Protein AF-A0A258W7N0-F1 (afdb_monomer_lite)

Foldseek 3Di:
DCPDPDDDDDDDPDPVRVVCCCPVPPCPDPPCPDDDDDDDPDDPDDDDDDDDDD

Secondary structure (DSSP, 8-state):
----S-------SSHHHHHHHIIIIITTSTT------------S----S-----

pLDDT: mean 92.76, std 7.57, range [55.84, 98.06]

Sequence (54 aa):
NGEIDFILKIVSRDLQSFQEFLTSKLTPAPNVASVKTSLTIRTAKQVPGVPLED

Radius of gyration: 15.02 Å; chains: 1; bounding box: 26×24×43 Å

Structure (mmCIF, N/CA/C/O backbone):
data_AF-A0A258W7N0-F1
#
_entry.id   AF-A0A258W7N0-F1
#
loop_
_atom_site.group_PDB
_atom_site.id
_atom_site.type_symbol
_atom_site.label_atom_id
_atom_site.label_alt_id
_atom_site.label_comp_id
_atom_site.label_asym_id
_atom_site.label_entity_id
_atom_site.label_seq_id
_atom_site.pdbx_PDB_ins_code
_atom_site.Cartn_x
_atom_site.Cartn_y
_atom_site.Cartn_z
_atom_site.occupancy
_atom_site.B_iso_or_equiv
_atom_site.auth_seq_id
_atom_site.auth_comp_id
_atom_site.auth_asym_id
_atom_site.auth_atom_id
_atom_site.pdbx_PDB_model_num
ATOM 1 N N . ASN A 1 1 ? 16.050 -10.062 0.023 1.00 55.84 1 ASN A N 1
ATOM 2 C CA . ASN A 1 1 ? 16.072 -10.028 1.504 1.00 55.84 1 ASN A CA 1
ATOM 3 C C . ASN A 1 1 ? 14.739 -10.371 2.167 1.00 55.84 1 ASN A C 1
ATOM 5 O O . ASN A 1 1 ? 14.693 -10.304 3.383 1.00 55.84 1 ASN A O 1
ATOM 9 N N . GLY A 1 2 ? 13.684 -10.767 1.432 1.00 78.62 2 GLY A N 1
ATOM 10 C CA . GLY A 1 2 ? 12.443 -11.257 2.059 1.00 78.62 2 GLY A CA 1
ATOM 11 C C . GLY A 1 2 ? 11.687 -10.220 2.897 1.00 78.62 2 GLY A C 1
ATOM 12 O O . GLY A 1 2 ? 10.931 -10.590 3.776 1.00 78.62 2 GLY A O 1
ATOM 13 N N . GLU A 1 3 ? 11.918 -8.926 2.665 1.00 88.50 3 GLU A N 1
ATOM 14 C CA . GLU A 1 3 ? 11.283 -7.853 3.443 1.00 88.50 3 GLU A CA 1
ATOM 15 C C . GLU A 1 3 ? 9.820 -7.607 3.031 1.00 88.50 3 GLU A C 1
ATOM 17 O O . GLU A 1 3 ? 9.052 -7.018 3.784 1.00 88.50 3 GLU A O 1
ATOM 22 N N . ILE A 1 4 ? 9.446 -8.034 1.821 1.00 92.69 4 ILE A N 1
ATOM 23 C CA . ILE A 1 4 ? 8.107 -7.891 1.250 1.00 92.69 4 ILE A CA 1
ATOM 24 C C . ILE A 1 4 ? 7.635 -9.272 0.799 1.00 92.69 4 ILE A C 1
ATOM 26 O O . ILE A 1 4 ? 8.241 -9.858 -0.099 1.00 92.69 4 ILE A O 1
ATOM 30 N N . ASP A 1 5 ? 6.548 -9.756 1.397 1.00 94.56 5 ASP A N 1
ATOM 31 C CA . ASP A 1 5 ? 5.943 -11.052 1.060 1.00 94.56 5 ASP A CA 1
ATOM 32 C C . ASP A 1 5 ? 5.123 -10.985 -0.238 1.00 94.56 5 ASP A C 1
ATOM 34 O O . ASP A 1 5 ? 5.130 -11.914 -1.045 1.00 94.56 5 ASP A O 1
ATOM 38 N N . PHE A 1 6 ? 4.435 -9.859 -0.464 1.00 94.81 6 PHE A N 1
ATOM 39 C CA . PHE A 1 6 ? 3.544 -9.647 -1.605 1.00 94.81 6 PHE A CA 1
ATOM 40 C C . PHE A 1 6 ? 3.735 -8.259 -2.219 1.00 94.81 6 PHE A C 1
ATOM 42 O O . PHE A 1 6 ? 3.831 -7.258 -1.511 1.00 94.81 6 PHE A O 1
ATOM 49 N N . ILE A 1 7 ? 3.714 -8.187 -3.552 1.00 94.38 7 ILE A N 1
ATOM 50 C CA . ILE A 1 7 ? 3.694 -6.925 -4.302 1.00 94.38 7 ILE A CA 1
ATOM 51 C C . ILE A 1 7 ? 2.338 -6.783 -4.984 1.00 94.38 7 ILE A C 1
ATOM 53 O O . ILE A 1 7 ? 1.925 -7.645 -5.759 1.00 94.38 7 ILE A O 1
ATOM 57 N N . LEU A 1 8 ? 1.659 -5.669 -4.717 1.00 95.94 8 LEU A N 1
ATOM 58 C CA . LEU A 1 8 ? 0.378 -5.330 -5.325 1.00 95.94 8 LEU A CA 1
ATOM 59 C C . LEU A 1 8 ? 0.561 -4.123 -6.246 1.00 95.94 8 LEU A C 1
ATOM 61 O O . LEU A 1 8 ? 1.075 -3.084 -5.830 1.00 95.94 8 LEU A O 1
ATOM 65 N N . LYS A 1 9 ? 0.083 -4.229 -7.488 1.00 94.50 9 LYS A N 1
ATOM 66 C CA 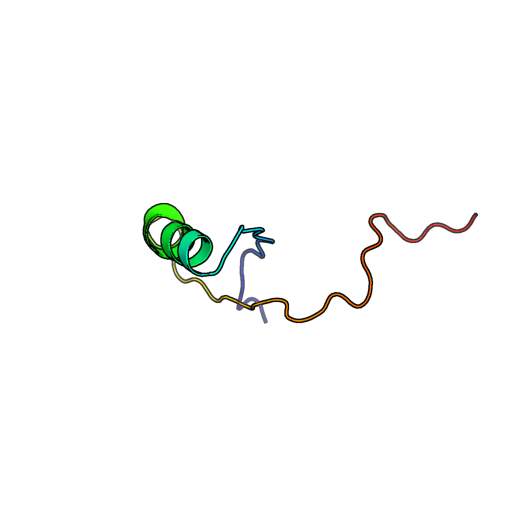. LYS A 1 9 ? -0.073 -3.075 -8.378 1.00 94.50 9 LYS A CA 1
ATOM 67 C C . LYS A 1 9 ? -1.482 -2.515 -8.208 1.00 94.50 9 LYS A C 1
ATOM 69 O O . LYS A 1 9 ? -2.446 -3.137 -8.642 1.00 94.50 9 LYS A O 1
ATOM 74 N N . ILE A 1 10 ? -1.593 -1.339 -7.599 1.00 95.38 10 ILE A N 1
ATOM 75 C CA . ILE A 1 10 ? -2.873 -0.660 -7.366 1.00 95.38 10 ILE A CA 1
ATOM 76 C C . ILE A 1 10 ? -3.023 0.483 -8.371 1.00 95.38 10 ILE A C 1
ATOM 78 O O . ILE A 1 10 ? -2.090 1.254 -8.590 1.00 95.38 10 ILE A O 1
ATOM 82 N N . VAL A 1 11 ? -4.208 0.598 -8.969 1.00 95.75 11 VAL A N 1
ATOM 83 C CA . VAL A 1 11 ? -4.602 1.730 -9.814 1.00 95.75 11 VAL A CA 1
ATOM 84 C C . VAL A 1 11 ? -5.762 2.436 -9.124 1.00 95.75 11 VAL A C 1
ATOM 86 O O . VAL A 1 11 ? -6.750 1.802 -8.766 1.00 95.75 11 VAL A O 1
ATOM 89 N N . SER A 1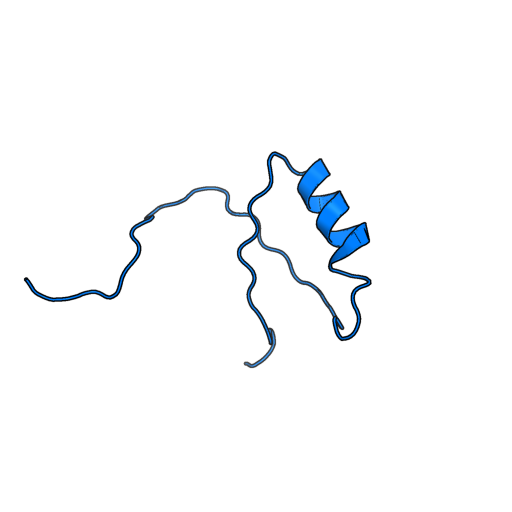 12 ? -5.632 3.744 -8.928 1.00 96.88 12 SER A N 1
ATOM 90 C CA . SER A 1 12 ? -6.637 4.595 -8.289 1.00 96.88 12 SER A CA 1
ATOM 91 C C . SER A 1 12 ? -6.840 5.858 -9.120 1.00 96.88 12 SER A C 1
ATOM 93 O O . SER A 1 12 ? -5.931 6.273 -9.838 1.00 96.88 12 SER A O 1
ATOM 95 N N . ARG A 1 13 ? -8.028 6.467 -9.025 1.00 96.69 13 ARG A N 1
ATOM 96 C CA . ARG A 1 13 ? -8.351 7.726 -9.718 1.00 96.69 13 ARG A CA 1
ATOM 97 C C . ARG A 1 13 ? -7.543 8.908 -9.183 1.00 96.69 13 ARG A C 1
ATOM 99 O O . ARG A 1 13 ? -7.122 9.759 -9.957 1.00 96.69 13 ARG A O 1
ATOM 106 N N . ASP A 1 14 ? -7.316 8.933 -7.875 1.00 96.44 14 ASP A N 1
ATOM 107 C CA . ASP A 1 14 ? -6.589 9.985 -7.170 1.00 96.44 14 ASP A CA 1
ATOM 108 C C . ASP A 1 14 ? -5.985 9.450 -5.856 1.00 96.44 14 ASP A C 1
ATOM 110 O O . ASP A 1 14 ? -6.172 8.283 -5.476 1.00 96.44 14 ASP A O 1
ATOM 114 N N . LEU A 1 15 ? -5.226 10.313 -5.171 1.00 96.38 15 LEU A N 1
ATOM 115 C CA . LEU A 1 15 ? -4.578 9.991 -3.898 1.00 96.38 15 LEU A CA 1
ATOM 116 C C . LEU A 1 15 ? -5.579 9.780 -2.757 1.00 96.38 15 LEU A C 1
ATOM 118 O O . LEU A 1 15 ? -5.302 8.978 -1.869 1.00 96.38 15 LEU A O 1
ATOM 122 N N . GLN A 1 16 ? -6.732 10.454 -2.774 1.00 97.56 16 GLN A N 1
ATOM 123 C CA . GLN A 1 16 ? -7.735 10.312 -1.718 1.00 97.56 16 GLN A CA 1
ATOM 124 C C . GLN A 1 16 ? -8.380 8.924 -1.770 1.00 97.56 16 GLN A C 1
ATOM 126 O O . GLN A 1 16 ? -8.390 8.215 -0.768 1.00 97.56 16 GLN A O 1
ATOM 131 N N . SER A 1 17 ? -8.804 8.497 -2.958 1.00 97.75 17 SER A N 1
ATOM 132 C CA . SER A 1 17 ? -9.354 7.167 -3.227 1.00 97.75 17 SER A CA 1
ATOM 133 C C . SER A 1 17 ? -8.342 6.059 -2.894 1.00 97.75 17 SER A C 1
ATOM 135 O O . SER A 1 17 ? -8.705 5.009 -2.364 1.00 97.75 17 SER A O 1
ATOM 137 N N . PHE A 1 18 ? -7.050 6.293 -3.161 1.00 97.44 18 PHE A N 1
ATOM 138 C CA . PHE A 1 18 ? -5.979 5.360 -2.799 1.00 97.44 18 PHE A CA 1
ATOM 139 C C . PHE A 1 18 ? -5.805 5.259 -1.281 1.00 97.44 18 PHE A C 1
ATOM 141 O O . PHE A 1 18 ? -5.729 4.155 -0.739 1.00 97.44 18 PHE A O 1
ATOM 148 N N . GLN A 1 19 ? -5.771 6.403 -0.595 1.00 97.31 19 GLN A N 1
ATOM 149 C CA . GLN A 1 19 ? -5.632 6.450 0.854 1.00 97.31 19 GLN A CA 1
ATOM 150 C C . GLN A 1 19 ? -6.818 5.778 1.549 1.00 97.31 19 GLN A C 1
ATOM 152 O O . GLN A 1 19 ? -6.608 5.013 2.485 1.00 97.31 19 GLN A O 1
ATOM 157 N N . GLU A 1 20 ? -8.044 6.010 1.076 1.00 98.06 20 GLU A N 1
ATOM 158 C CA . GLU A 1 20 ? -9.244 5.364 1.610 1.00 98.06 20 GLU A CA 1
ATOM 159 C C . GLU A 1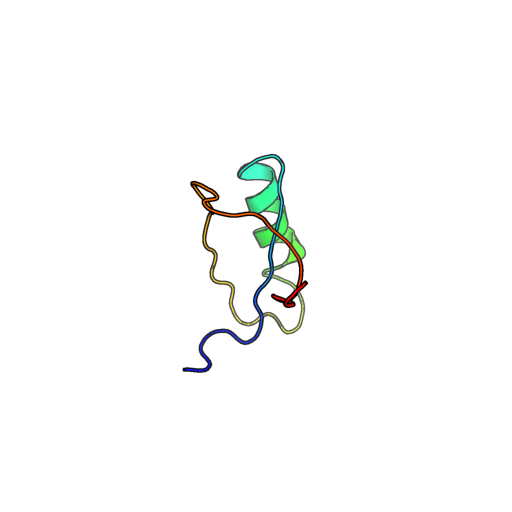 20 ? -9.185 3.842 1.449 1.00 98.06 20 GLU A C 1
ATOM 161 O O . GLU A 1 20 ? -9.476 3.110 2.396 1.00 98.06 20 GLU A O 1
ATOM 166 N N . PHE A 1 21 ? -8.750 3.338 0.289 1.00 97.75 21 PHE A N 1
ATOM 167 C CA . PHE A 1 21 ? -8.550 1.902 0.090 1.00 97.75 21 PHE A CA 1
ATOM 168 C C . PHE A 1 21 ? -7.510 1.329 1.063 1.00 97.75 21 PHE A C 1
ATOM 170 O O . PHE A 1 21 ? -7.752 0.301 1.702 1.00 97.75 21 PHE A O 1
ATOM 177 N N . LEU A 1 22 ? -6.364 1.997 1.207 1.00 97.25 22 LEU A N 1
ATOM 178 C CA . LEU A 1 22 ? -5.310 1.547 2.112 1.00 97.25 22 LEU A CA 1
ATOM 179 C C . LEU A 1 22 ? -5.790 1.471 3.560 1.00 97.25 22 LEU A C 1
ATOM 181 O O . LEU A 1 22 ? -5.588 0.450 4.211 1.00 97.25 22 LEU A O 1
ATOM 185 N N . THR A 1 23 ? -6.423 2.527 4.068 1.00 97.25 23 THR A N 1
ATOM 186 C CA . THR A 1 23 ? -6.781 2.623 5.489 1.00 97.25 23 THR A CA 1
ATOM 187 C C . THR A 1 23 ? -8.033 1.836 5.843 1.00 97.25 23 THR A C 1
ATOM 189 O O . THR A 1 23 ? -8.099 1.282 6.937 1.00 97.25 23 THR A O 1
ATOM 192 N N . SER A 1 24 ? -9.015 1.758 4.940 1.00 97.81 24 SER A N 1
ATOM 193 C CA . SER A 1 24 ? -10.300 1.110 5.228 1.00 97.81 24 SER A CA 1
ATOM 194 C C . SER A 1 24 ? -10.367 -0.357 4.807 1.00 97.81 24 SER A C 1
ATOM 196 O O . SER A 1 24 ? -11.234 -1.080 5.301 1.00 97.81 24 SER A O 1
ATOM 198 N N . LYS A 1 25 ? -9.493 -0.809 3.892 1.00 97.38 25 LYS A N 1
ATOM 199 C CA . LYS A 1 25 ? -9.523 -2.177 3.347 1.00 97.38 25 LYS A CA 1
ATOM 200 C C . LYS A 1 25 ? -8.221 -2.929 3.561 1.00 97.38 25 LYS A C 1
ATOM 202 O O . LYS A 1 25 ? -8.256 -3.982 4.183 1.00 97.38 25 LYS A O 1
ATOM 207 N N . LEU A 1 26 ? -7.097 -2.422 3.047 1.00 97.31 26 LEU A N 1
ATOM 208 C CA . LEU A 1 26 ? -5.864 -3.215 2.982 1.00 97.31 26 LEU A CA 1
ATOM 209 C C . LEU A 1 26 ? -5.169 -3.350 4.341 1.00 97.31 26 LEU A C 1
ATOM 211 O O . LEU A 1 26 ? -4.911 -4.465 4.776 1.00 97.31 26 LEU A O 1
ATOM 215 N N . THR A 1 27 ? -4.886 -2.239 5.021 1.00 97.06 27 THR A N 1
ATOM 216 C CA . THR A 1 27 ? -4.206 -2.243 6.326 1.00 97.06 27 THR A CA 1
ATOM 217 C C . THR A 1 27 ? -4.957 -3.025 7.417 1.00 97.06 27 THR A C 1
ATOM 219 O O . THR A 1 27 ? -4.291 -3.733 8.165 1.00 97.06 27 THR A O 1
ATOM 222 N N . PRO A 1 28 ? -6.301 -2.957 7.543 1.00 97.88 28 PRO A N 1
ATOM 223 C CA . PRO A 1 28 ? -7.023 -3.729 8.559 1.00 97.88 28 PRO A CA 1
ATOM 224 C C . PRO A 1 28 ? -7.346 -5.173 8.139 1.00 97.88 28 PRO A C 1
ATOM 226 O O . PRO A 1 28 ? -7.984 -5.891 8.910 1.00 97.88 28 PRO A O 1
ATOM 229 N N . ALA A 1 29 ? -6.985 -5.603 6.925 1.00 98.00 29 ALA A N 1
ATOM 230 C CA . ALA A 1 29 ? -7.311 -6.945 6.462 1.00 98.00 29 ALA A CA 1
ATOM 231 C C . ALA A 1 29 ? -6.611 -8.017 7.319 1.00 98.00 29 ALA A C 1
ATOM 233 O O . ALA A 1 29 ? -5.463 -7.838 7.739 1.00 98.00 29 ALA A O 1
ATOM 234 N N . PRO A 1 30 ? -7.268 -9.166 7.562 1.00 97.88 30 PRO A N 1
ATOM 235 C CA . PRO A 1 30 ? -6.639 -10.264 8.282 1.00 97.88 30 PRO A CA 1
ATOM 236 C C . PRO A 1 30 ? -5.374 -10.724 7.546 1.00 97.88 30 PRO A C 1
ATOM 238 O O . PRO A 1 30 ? -5.362 -10.824 6.320 1.00 97.88 30 PRO A O 1
ATOM 241 N N . ASN A 1 31 ? -4.326 -11.039 8.310 1.00 96.38 31 ASN A N 1
ATOM 242 C CA . ASN A 1 31 ? -3.004 -11.463 7.824 1.00 96.38 31 ASN A CA 1
ATOM 243 C C . ASN A 1 31 ? -2.166 -10.373 7.130 1.00 96.38 31 ASN A C 1
ATOM 245 O O . ASN A 1 31 ? -1.121 -10.683 6.563 1.00 96.38 31 ASN A O 1
ATOM 249 N N . VAL A 1 32 ? -2.569 -9.102 7.206 1.00 96.31 32 VAL A N 1
ATOM 250 C CA . VAL A 1 32 ? -1.728 -7.979 6.773 1.00 96.31 32 VAL A CA 1
ATOM 251 C C . VAL A 1 32 ? -0.983 -7.415 7.981 1.00 96.31 32 VAL A C 1
ATOM 253 O O . VAL A 1 32 ? -1.554 -6.711 8.806 1.00 96.31 32 VAL A O 1
ATOM 256 N N . ALA A 1 33 ? 0.306 -7.742 8.102 1.00 95.75 33 ALA A N 1
ATOM 257 C CA . ALA A 1 33 ? 1.133 -7.282 9.221 1.00 95.75 33 ALA A CA 1
ATOM 258 C C . ALA A 1 33 ? 1.645 -5.844 9.033 1.00 95.75 33 ALA A C 1
ATOM 260 O O . ALA A 1 33 ? 1.672 -5.054 9.973 1.00 95.75 33 ALA A O 1
ATOM 261 N N . SER A 1 34 ? 2.072 -5.494 7.818 1.00 94.50 34 SER A N 1
ATOM 262 C CA . SER A 1 34 ? 2.506 -4.140 7.477 1.00 94.50 34 SER A CA 1
ATOM 263 C C . SER A 1 34 ? 2.346 -3.879 5.983 1.00 94.50 34 SER A C 1
ATOM 265 O O . SER A 1 34 ? 2.343 -4.809 5.177 1.00 94.50 34 SER A O 1
ATOM 267 N N . VAL A 1 35 ? 2.220 -2.605 5.614 1.00 95.81 35 VAL A N 1
ATOM 268 C CA . VAL A 1 35 ? 2.107 -2.172 4.219 1.00 95.81 35 VAL A CA 1
ATOM 269 C C . VAL A 1 35 ? 3.147 -1.090 3.960 1.00 95.81 35 VAL A C 1
ATOM 271 O O . VAL A 1 35 ? 3.219 -0.101 4.687 1.00 95.81 35 VAL A O 1
ATOM 274 N N . LYS A 1 36 ? 3.935 -1.261 2.897 1.00 95.25 36 LYS A N 1
ATOM 275 C CA . LYS A 1 36 ? 4.821 -0.227 2.350 1.00 95.25 36 LYS A CA 1
ATOM 276 C C . L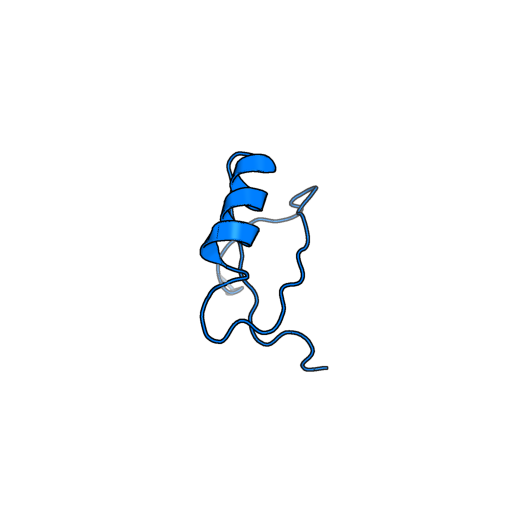YS A 1 36 ? 4.321 0.160 0.967 1.00 95.25 36 LYS A C 1
ATOM 278 O O . LYS A 1 36 ? 3.990 -0.709 0.164 1.00 95.25 36 LYS A O 1
ATOM 283 N N . THR A 1 37 ? 4.251 1.457 0.690 1.00 95.38 37 THR A N 1
ATOM 284 C CA . THR A 1 37 ? 3.716 1.983 -0.570 1.00 95.38 37 THR A CA 1
ATOM 285 C C . THR A 1 37 ? 4.805 2.686 -1.371 1.00 95.38 37 THR A C 1
ATOM 287 O O . THR A 1 37 ? 5.738 3.267 -0.820 1.00 95.38 37 THR A O 1
ATOM 290 N N . SER A 1 38 ? 4.684 2.629 -2.695 1.00 94.75 38 SER A N 1
ATOM 291 C CA . SER A 1 38 ? 5.527 3.376 -3.626 1.00 94.75 38 SER A CA 1
ATOM 292 C C . SER A 1 38 ? 4.647 3.926 -4.742 1.00 94.75 38 SER A C 1
ATOM 294 O O . SER A 1 38 ? 3.889 3.179 -5.364 1.00 94.75 38 SER A O 1
ATOM 296 N N . LEU A 1 39 ? 4.701 5.240 -4.963 1.00 95.19 39 LEU A N 1
ATOM 297 C CA . LEU A 1 39 ? 3.898 5.913 -5.980 1.00 95.19 39 LEU A CA 1
ATOM 298 C C . LEU A 1 39 ? 4.667 5.969 -7.304 1.00 95.19 39 LEU A C 1
ATOM 300 O O . LEU A 1 39 ? 5.825 6.381 -7.347 1.00 95.19 39 LEU A O 1
ATOM 304 N N . THR A 1 40 ? 4.008 5.605 -8.404 1.00 94.19 40 THR A N 1
ATOM 305 C CA . THR A 1 40 ? 4.595 5.746 -9.744 1.00 94.19 40 THR A CA 1
ATOM 306 C C . THR A 1 40 ? 4.424 7.181 -10.240 1.00 94.19 40 THR A C 1
ATOM 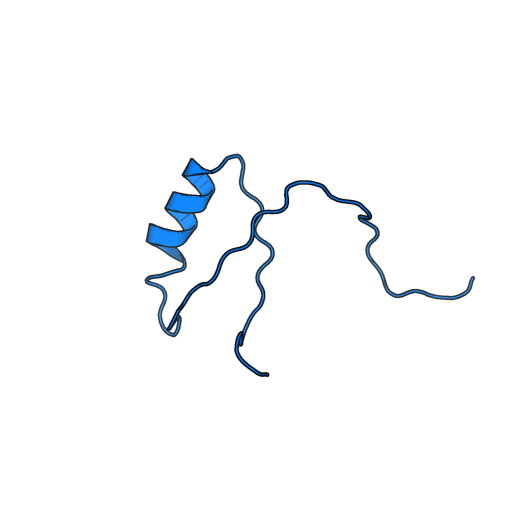308 O O . THR A 1 40 ? 3.300 7.631 -10.431 1.00 94.19 40 THR A O 1
ATOM 311 N N . ILE A 1 41 ? 5.533 7.890 -10.477 1.00 93.06 41 ILE A N 1
ATOM 312 C CA . ILE A 1 41 ? 5.518 9.273 -10.996 1.00 93.06 41 ILE A CA 1
ATOM 313 C C . ILE A 1 41 ? 5.510 9.293 -12.532 1.00 93.06 41 ILE A C 1
ATOM 315 O O . ILE A 1 41 ? 4.808 10.091 -13.147 1.00 93.06 41 ILE A O 1
ATOM 319 N N . ARG A 1 42 ? 6.307 8.424 -13.169 1.00 94.31 42 ARG A N 1
ATOM 320 C CA . ARG A 1 42 ? 6.409 8.292 -14.631 1.00 94.31 42 ARG A CA 1
ATOM 321 C C . ARG A 1 42 ? 6.574 6.827 -15.018 1.00 94.31 42 ARG A C 1
ATOM 323 O O . ARG A 1 42 ? 7.314 6.097 -14.363 1.00 94.31 42 ARG A O 1
ATOM 330 N N . THR A 1 43 ? 5.941 6.430 -16.117 1.00 93.12 43 THR A N 1
ATOM 331 C CA . THR A 1 43 ? 6.058 5.082 -16.688 1.00 93.12 43 THR A CA 1
ATOM 332 C C . THR A 1 43 ? 6.983 5.129 -17.897 1.00 93.12 43 THR A C 1
ATOM 334 O O . THR A 1 43 ? 6.631 5.719 -18.913 1.00 93.12 43 THR A O 1
ATOM 337 N N . ALA A 1 44 ? 8.168 4.520 -17.796 1.00 95.00 44 ALA A N 1
ATOM 338 C CA . ALA A 1 44 ? 9.142 4.516 -18.894 1.00 95.00 44 ALA A CA 1
ATOM 339 C C . ALA A 1 44 ? 8.838 3.462 -19.976 1.00 95.00 44 ALA A C 1
ATOM 341 O O . ALA A 1 44 ? 9.125 3.678 -21.148 1.00 95.00 44 ALA A O 1
ATOM 342 N N . LYS A 1 45 ? 8.255 2.319 -19.594 1.00 91.12 45 LYS A N 1
ATOM 343 C CA . LYS A 1 45 ? 7.869 1.227 -20.499 1.00 91.12 45 LYS A CA 1
ATOM 344 C C . LYS A 1 45 ? 6.622 0.534 -19.955 1.00 91.12 45 LYS A C 1
ATOM 346 O O . LYS A 1 45 ? 6.556 0.243 -18.763 1.00 91.12 45 LYS A O 1
ATOM 351 N N . GLN A 1 46 ? 5.652 0.254 -20.825 1.00 90.19 46 GLN A N 1
ATOM 352 C CA . GLN A 1 46 ? 4.422 -0.465 -20.480 1.00 90.19 46 GLN A CA 1
ATOM 353 C C . GLN A 1 46 ? 4.091 -1.499 -21.562 1.00 90.19 46 GLN A C 1
ATOM 355 O O . GLN A 1 46 ? 3.138 -1.343 -22.319 1.00 90.19 46 GLN A O 1
ATOM 360 N N . VAL A 1 47 ? 4.906 -2.549 -21.644 1.00 89.19 47 VAL A N 1
ATOM 361 C CA . VAL A 1 47 ? 4.703 -3.657 -22.586 1.00 89.19 47 VAL A CA 1
ATOM 362 C C . VAL A 1 47 ? 4.497 -4.934 -21.773 1.00 89.19 47 VAL A C 1
ATOM 364 O O . VAL A 1 47 ? 5.385 -5.271 -20.987 1.00 89.19 47 VAL A O 1
ATOM 367 N N . PRO A 1 48 ? 3.335 -5.602 -21.881 1.00 85.31 48 PRO A N 1
ATOM 368 C CA . PRO A 1 48 ? 3.114 -6.895 -21.247 1.00 85.31 48 PRO A CA 1
ATOM 369 C C . PRO A 1 48 ? 3.814 -8.014 -22.033 1.00 85.31 48 PRO A C 1
ATOM 371 O O . PRO A 1 48 ? 4.163 -7.837 -23.196 1.00 85.31 48 PRO A O 1
ATOM 374 N N . GLY A 1 49 ? 3.945 -9.186 -21.413 1.00 84.81 49 GLY A N 1
ATOM 375 C CA . GLY A 1 49 ? 4.440 -10.393 -22.075 1.00 84.81 49 GLY A CA 1
ATOM 376 C C . GLY A 1 49 ? 5.878 -10.758 -21.715 1.00 84.81 49 GLY A C 1
ATOM 377 O O . GLY A 1 49 ? 6.622 -9.979 -21.119 1.00 84.81 49 GLY A O 1
ATOM 378 N N . VAL A 1 50 ? 6.229 -11.996 -22.051 1.00 86.94 50 VAL A N 1
ATOM 379 C CA . VAL A 1 50 ? 7.591 -12.525 -21.941 1.00 86.94 50 VAL A CA 1
ATOM 380 C C . VAL A 1 50 ? 8.322 -12.169 -23.238 1.00 86.94 50 VAL A C 1
ATOM 382 O O . VAL A 1 50 ? 7.701 -12.245 -24.298 1.00 86.94 50 VAL A O 1
ATOM 385 N N . PRO A 1 51 ? 9.598 -11.757 -23.194 1.00 86.69 51 PRO A N 1
ATOM 386 C CA . PRO A 1 51 ? 10.377 -11.574 -24.412 1.00 86.69 51 PRO A CA 1
ATOM 387 C C . PRO A 1 51 ? 10.491 -12.914 -25.149 1.00 86.69 51 PRO A C 1
ATOM 389 O O . PRO A 1 51 ? 11.102 -13.849 -24.635 1.00 86.69 51 PRO A O 1
ATOM 392 N N . LEU A 1 52 ? 9.876 -12.997 -26.326 1.00 85.06 52 LEU A N 1
ATOM 393 C CA . LEU A 1 52 ? 10.041 -14.090 -27.280 1.00 85.06 52 LEU A CA 1
ATOM 394 C C . LEU A 1 52 ? 10.796 -13.541 -28.494 1.00 85.06 52 LEU A C 1
AT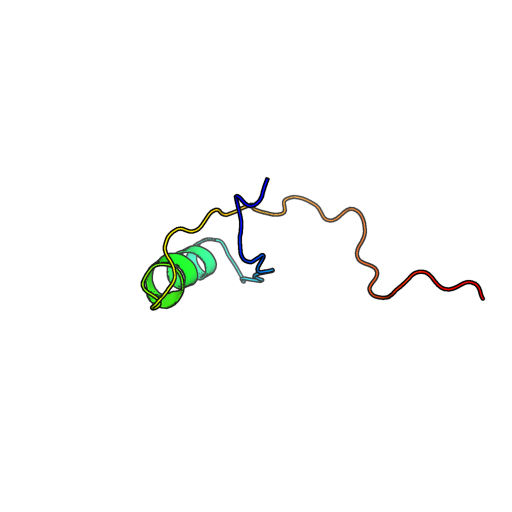OM 396 O O . LEU A 1 52 ? 10.639 -12.365 -28.828 1.00 85.06 52 LEU A O 1
ATOM 400 N N . GLU A 1 53 ? 11.638 -14.373 -29.100 1.00 80.25 53 GLU A N 1
ATOM 401 C CA . GLU A 1 53 ? 12.165 -14.111 -30.442 1.00 80.25 53 GLU A CA 1
ATOM 402 C C . GLU A 1 53 ? 11.028 -14.317 -31.456 1.00 80.25 53 GLU A C 1
ATOM 404 O O . GLU A 1 53 ? 10.119 -15.111 -31.189 1.00 80.25 53 GLU A O 1
ATOM 409 N N . ASP A 1 54 ? 11.046 -13.564 -32.558 1.00 69.19 54 ASP A N 1
ATOM 410 C CA . ASP A 1 54 ? 10.064 -13.711 -33.644 1.00 69.19 54 ASP A CA 1
ATOM 411 C C . ASP A 1 54 ? 10.143 -15.096 -34.316 1.00 69.19 54 ASP A C 1
ATOM 413 O O . ASP A 1 54 ? 11.271 -15.620 -34.486 1.00 69.19 54 ASP A O 1
#